Protein AF-A0A0R3SE04-F1 (afdb_monomer_lite)

Radius of gyration: 16.59 Å; chains: 1; bounding box: 45×31×38 Å

Structure (mmCIF, N/CA/C/O backbone):
data_AF-A0A0R3SE04-F1
#
_entry.id   AF-A0A0R3SE04-F1
#
loop_
_atom_site.group_PDB
_atom_site.id
_atom_site.type_symbol
_atom_site.label_atom_id
_atom_site.label_alt_id
_atom_site.label_comp_id
_atom_site.label_asym_id
_atom_site.label_entity_id
_atom_site.label_seq_id
_atom_site.pdbx_PDB_ins_code
_atom_site.Cartn_x
_atom_site.Cartn_y
_atom_site.Cartn_z
_atom_site.occupancy
_atom_site.B_iso_or_equiv
_atom_site.auth_seq_id
_atom_site.auth_comp_id
_atom_site.auth_asym_id
_atom_site.auth_atom_id
_atom_site.pdbx_PDB_model_num
ATOM 1 N N . MET A 1 1 ? 3.838 -15.832 -6.272 1.00 44.25 1 MET A N 1
ATOM 2 C CA . MET A 1 1 ? 2.634 -14.970 -6.265 1.00 44.25 1 MET A CA 1
ATOM 3 C C . MET A 1 1 ? 1.719 -15.330 -5.086 1.00 44.25 1 MET A C 1
ATOM 5 O O . MET A 1 1 ? 0.524 -15.142 -5.176 1.00 44.25 1 MET A O 1
ATOM 9 N N . GLU A 1 2 ? 2.263 -15.839 -3.973 1.00 42.03 2 GLU A N 1
ATOM 10 C CA . GLU A 1 2 ? 1.506 -16.136 -2.738 1.00 42.03 2 GLU A CA 1
ATOM 11 C C . GLU A 1 2 ? 1.601 -14.996 -1.708 1.00 42.03 2 GLU A C 1
ATOM 13 O O . GLU A 1 2 ? 0.908 -15.000 -0.696 1.00 42.03 2 GLU A O 1
ATOM 18 N N . SER A 1 3 ? 2.453 -13.996 -1.962 1.00 56.09 3 SER A N 1
ATOM 19 C CA . SER A 1 3 ? 2.776 -12.943 -0.996 1.00 56.09 3 SER A CA 1
ATOM 20 C C . SER A 1 3 ? 1.635 -11.961 -0.737 1.00 56.09 3 SER A C 1
ATOM 22 O O . SER A 1 3 ? 1.629 -11.317 0.304 1.00 56.09 3 SER A O 1
ATOM 24 N N . LEU A 1 4 ? 0.681 -11.821 -1.665 1.00 63.22 4 LEU A N 1
ATOM 25 C CA . LEU A 1 4 ? -0.431 -10.873 -1.524 1.00 63.22 4 LEU A CA 1
ATOM 26 C C . LEU A 1 4 ? -1.534 -11.407 -0.604 1.00 63.22 4 LEU A C 1
ATOM 28 O O . LEU A 1 4 ? -2.107 -10.645 0.171 1.00 63.22 4 LEU A O 1
ATOM 32 N N . SER A 1 5 ? -1.793 -12.715 -0.637 1.00 63.97 5 SER A N 1
ATOM 33 C CA . SER A 1 5 ? -2.839 -13.371 0.163 1.00 63.97 5 SER A CA 1
ATOM 34 C C . SER A 1 5 ? -2.570 -13.361 1.669 1.00 63.97 5 SER A C 1
ATOM 36 O O . SER A 1 5 ? -3.496 -13.550 2.448 1.00 63.97 5 SER A O 1
ATOM 38 N N . THR A 1 6 ? -1.325 -13.126 2.085 1.00 80.19 6 THR A N 1
ATOM 39 C CA . THR A 1 6 ? -0.910 -13.076 3.496 1.00 80.19 6 THR A CA 1
ATOM 40 C C . THR A 1 6 ? -0.590 -11.654 3.966 1.00 80.19 6 THR A C 1
ATOM 42 O O . THR A 1 6 ? 0.089 -11.476 4.975 1.00 80.19 6 T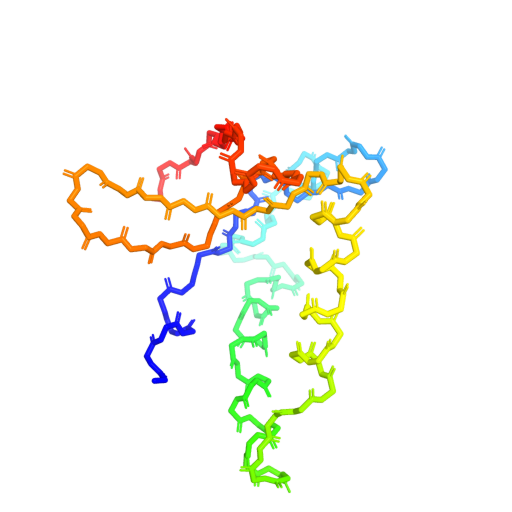HR A O 1
ATOM 45 N N . THR A 1 7 ? -1.017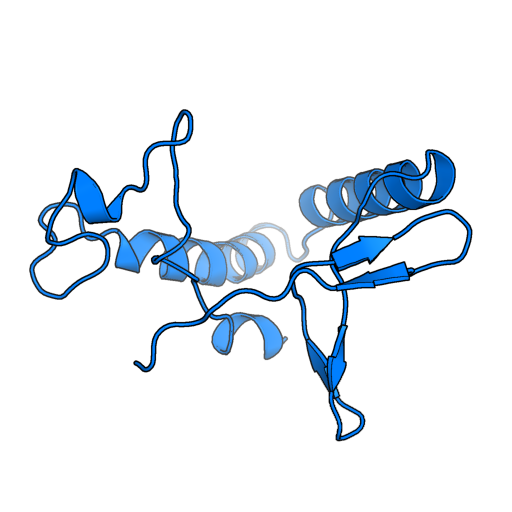 -10.630 3.221 1.00 83.81 7 THR A N 1
ATOM 46 C CA . THR A 1 7 ? -0.813 -9.226 3.609 1.00 83.81 7 THR A CA 1
ATOM 47 C C . THR A 1 7 ? -1.753 -8.822 4.742 1.00 83.81 7 THR A C 1
ATOM 49 O O . THR A 1 7 ? -2.911 -9.238 4.788 1.00 83.81 7 THR A O 1
ATOM 52 N N . VAL A 1 8 ? -1.255 -7.982 5.653 1.00 86.31 8 VAL A N 1
ATOM 53 C CA . VAL A 1 8 ? -1.991 -7.518 6.836 1.00 86.31 8 VAL A CA 1
ATOM 54 C C . VAL A 1 8 ? -2.259 -6.022 6.717 1.00 86.31 8 VAL A C 1
ATOM 56 O O . VAL A 1 8 ? -1.327 -5.229 6.590 1.00 86.31 8 VAL A O 1
ATOM 59 N N . ALA A 1 9 ? -3.531 -5.632 6.787 1.00 88.12 9 ALA A N 1
ATOM 60 C CA . ALA A 1 9 ? -3.923 -4.233 6.896 1.00 88.12 9 ALA A CA 1
ATOM 61 C C . ALA A 1 9 ? -3.841 -3.767 8.359 1.00 88.12 9 ALA A C 1
ATOM 63 O O . ALA A 1 9 ? -4.503 -4.314 9.239 1.00 88.12 9 ALA A O 1
ATOM 64 N N . VAL A 1 10 ? -3.036 -2.735 8.628 1.00 88.62 10 VAL A N 1
ATOM 65 C CA . VAL A 1 10 ? -2.847 -2.177 9.979 1.00 88.62 10 VAL A CA 1
ATOM 66 C C . VAL A 1 10 ? -3.881 -1.073 10.245 1.00 88.62 10 VAL A C 1
ATOM 68 O O . VAL A 1 10 ? -3.561 0.118 10.255 1.00 88.62 10 VAL A O 1
ATOM 71 N N . TRP A 1 11 ? -5.143 -1.463 10.450 1.00 88.88 11 TRP A N 1
ATOM 72 C CA . TRP A 1 11 ? -6.278 -0.535 10.609 1.00 88.88 11 TRP A CA 1
ATOM 73 C C . TRP A 1 11 ? -6.109 0.456 11.767 1.00 88.88 11 TRP A C 1
ATOM 75 O O . TRP A 1 11 ? -6.455 1.628 11.638 1.00 88.88 11 TRP A O 1
ATOM 85 N N . SER A 1 12 ? -5.466 0.025 12.858 1.00 86.56 12 SER A N 1
ATOM 86 C CA . SER A 1 12 ? -5.209 0.842 14.052 1.00 86.56 12 SER A CA 1
ATOM 87 C C . SER A 1 12 ? -4.329 2.073 13.811 1.00 86.56 12 SER A C 1
ATOM 89 O O . SER A 1 12 ? -4.230 2.931 14.690 1.00 86.56 12 SER A O 1
ATOM 91 N N . ARG A 1 13 ? -3.674 2.190 12.648 1.00 87.25 13 ARG A N 1
ATOM 92 C CA . ARG A 1 13 ? -2.796 3.319 12.291 1.00 87.25 13 ARG A CA 1
ATOM 93 C C . ARG A 1 13 ? -3.305 4.156 11.126 1.00 87.25 13 ARG A C 1
ATOM 95 O O . ARG A 1 13 ? -2.641 5.122 10.749 1.00 87.25 13 ARG A O 1
ATOM 102 N N . VAL A 1 14 ? -4.479 3.844 10.584 1.00 90.19 14 VAL A N 1
ATOM 103 C CA . VAL A 1 14 ? -5.058 4.650 9.509 1.00 90.19 14 VAL A CA 1
ATOM 104 C C . VAL A 1 14 ? -5.499 5.999 10.077 1.00 90.19 14 VAL A C 1
ATOM 106 O O . VAL A 1 14 ? -6.240 6.078 11.058 1.00 90.19 14 VAL A O 1
ATOM 109 N N . SER A 1 15 ? -5.010 7.080 9.473 1.00 91.38 15 SER A N 1
ATOM 110 C CA . SER A 1 15 ? -5.295 8.442 9.916 1.00 91.38 15 SER A CA 1
ATOM 111 C C . SER A 1 15 ? -5.464 9.396 8.740 1.00 91.38 15 SER A C 1
ATOM 113 O O . SER A 1 15 ? -4.886 9.201 7.671 1.00 91.38 15 SER A O 1
ATOM 115 N N . VAL A 1 16 ? -6.260 10.442 8.952 1.00 92.38 16 VAL A N 1
ATOM 116 C CA . VAL A 1 16 ? -6.473 11.533 7.994 1.00 92.38 16 VAL A CA 1
ATOM 117 C C . VAL A 1 16 ? -6.296 12.847 8.745 1.00 92.38 16 VAL A C 1
ATOM 119 O O . VAL A 1 16 ? -6.914 13.061 9.785 1.00 92.38 16 VAL A O 1
ATOM 122 N N . GLY A 1 17 ? -5.400 13.714 8.265 1.00 92.19 17 GLY A N 1
ATOM 123 C CA . GLY A 1 17 ? -5.087 14.979 8.947 1.00 92.19 17 GLY A CA 1
ATOM 124 C C . GLY A 1 17 ? -4.529 14.805 10.368 1.00 92.19 17 GLY A C 1
ATOM 125 O O . GLY A 1 17 ? -4.713 15.682 11.204 1.00 92.19 17 GLY A O 1
ATOM 126 N N . GLY A 1 18 ? -3.895 13.664 10.662 1.00 88.94 18 GLY A N 1
ATOM 127 C CA . GLY A 1 18 ? -3.381 13.326 11.996 1.00 88.94 18 GLY A CA 1
ATOM 128 C C . GLY A 1 18 ? -4.425 12.759 12.965 1.00 88.94 18 GLY A C 1
ATOM 129 O O . GLY A 1 18 ? -4.067 12.355 14.068 1.00 88.94 18 GLY A O 1
ATOM 130 N N . VAL A 1 19 ? -5.696 12.676 12.562 1.00 90.88 19 VAL A N 1
ATOM 131 C CA . VAL A 1 19 ? -6.765 12.069 13.362 1.00 90.88 19 VAL A CA 1
ATOM 132 C C . VAL A 1 19 ? -6.913 10.604 12.975 1.00 90.88 19 VAL A C 1
ATOM 134 O O . VAL A 1 19 ? -7.051 10.272 11.798 1.00 90.88 19 VAL A O 1
ATOM 137 N N . ASN A 1 20 ? -6.867 9.717 13.966 1.00 89.75 20 ASN A N 1
ATOM 138 C CA . ASN A 1 20 ? -6.989 8.279 13.754 1.00 89.75 20 ASN A CA 1
ATOM 139 C C . ASN A 1 20 ? -8.441 7.896 13.428 1.00 89.75 20 ASN A C 1
ATOM 141 O O . ASN A 1 20 ? -9.357 8.287 14.155 1.00 89.75 20 ASN A O 1
ATOM 145 N N . LEU A 1 21 ? -8.656 7.114 12.368 1.00 89.44 21 LEU A N 1
ATOM 146 C CA . LEU A 1 21 ? -10.006 6.765 11.920 1.00 89.44 21 LEU A CA 1
ATOM 147 C C . LEU A 1 21 ? -10.784 5.937 12.947 1.00 89.44 21 LEU A C 1
ATOM 149 O O . LEU A 1 21 ? -11.976 6.181 13.109 1.00 89.44 21 LEU A O 1
ATOM 153 N N . ASN A 1 22 ? -10.125 5.073 13.724 1.00 85.19 22 ASN A N 1
ATOM 154 C CA . ASN A 1 22 ? -10.795 4.306 14.781 1.00 85.19 22 ASN A CA 1
ATOM 155 C C . ASN A 1 22 ? -11.405 5.210 15.861 1.00 85.19 22 ASN A C 1
ATOM 157 O O . ASN A 1 22 ? -12.376 4.832 16.507 1.00 85.19 22 ASN A O 1
ATOM 161 N N . THR A 1 23 ? -10.855 6.414 16.065 1.00 87.06 23 THR A N 1
ATOM 162 C CA . THR A 1 23 ? -11.375 7.350 17.080 1.00 87.06 23 THR A CA 1
ATOM 163 C C . THR A 1 23 ? -12.635 8.079 16.624 1.00 87.06 23 THR A C 1
ATOM 165 O O . THR A 1 23 ? -13.475 8.423 17.451 1.00 87.06 23 THR A O 1
ATOM 168 N N . VAL A 1 24 ? -12.779 8.311 15.317 1.00 89.06 24 VAL A N 1
ATOM 169 C CA . VAL A 1 24 ? -13.915 9.043 14.733 1.00 89.06 24 VAL A CA 1
ATOM 170 C C . VAL A 1 24 ? -14.981 8.115 14.155 1.00 89.06 24 VAL A C 1
ATOM 172 O O . VAL A 1 24 ? -16.129 8.525 13.995 1.00 89.06 24 VAL A O 1
ATOM 175 N N . TYR A 1 25 ? -14.619 6.869 13.856 1.00 89.00 25 TYR A N 1
ATOM 176 C CA . TYR A 1 25 ? -15.488 5.865 13.263 1.00 89.00 25 TYR A CA 1
ATOM 177 C C . TYR A 1 25 ? -15.405 4.562 14.083 1.00 89.00 25 TYR A C 1
ATOM 179 O O . TYR A 1 25 ? -14.562 3.710 13.807 1.00 89.00 25 TYR A O 1
ATOM 187 N N . PRO A 1 26 ? -16.274 4.391 15.103 1.00 81.12 26 PRO A N 1
ATOM 188 C CA . PRO A 1 26 ? -16.150 3.345 16.131 1.00 81.12 26 PRO A CA 1
ATOM 189 C C . PRO A 1 26 ? -16.301 1.890 15.665 1.00 81.12 26 PRO A C 1
ATOM 191 O O . PRO A 1 26 ? -16.262 1.000 16.500 1.00 81.12 26 PRO A O 1
ATOM 194 N N . LYS A 1 27 ? -16.533 1.650 14.369 1.00 86.81 27 LYS A N 1
ATOM 195 C CA . LYS A 1 27 ? -16.628 0.313 13.756 1.00 86.81 27 LYS A CA 1
ATOM 196 C C . LYS A 1 27 ? -15.703 0.169 12.547 1.00 86.81 27 LYS A C 1
ATOM 198 O O . LYS A 1 27 ? -16.012 -0.556 11.607 1.00 86.81 27 LYS A O 1
ATOM 203 N N . PHE A 1 28 ? -14.626 0.949 12.495 1.00 88.12 28 PHE A N 1
ATOM 204 C CA . PHE A 1 28 ? -13.756 1.001 11.323 1.00 88.12 28 PHE A CA 1
ATOM 205 C C . PHE A 1 28 ? -13.087 -0.344 11.088 1.00 88.12 28 PHE A C 1
ATOM 207 O O . PHE A 1 28 ? -12.322 -0.799 11.933 1.00 88.12 28 PHE A O 1
ATOM 214 N N . ALA A 1 29 ? -13.360 -0.949 9.930 1.00 84.12 29 ALA A N 1
ATOM 215 C CA . ALA A 1 29 ? -12.827 -2.256 9.568 1.00 84.12 29 ALA A CA 1
ATOM 216 C C . ALA A 1 29 ? -13.156 -3.377 10.584 1.00 84.12 29 ALA A C 1
ATOM 218 O O . ALA A 1 29 ? -12.433 -4.369 10.671 1.00 84.12 29 ALA A O 1
ATOM 219 N N . GLU A 1 30 ? -14.262 -3.230 11.321 1.00 87.25 30 GLU A N 1
ATOM 220 C CA . GLU A 1 30 ? -14.808 -4.235 12.239 1.00 87.25 30 GLU A CA 1
ATOM 221 C C . GLU A 1 30 ? -16.083 -4.885 11.674 1.00 87.25 30 GLU A C 1
ATOM 223 O O . GLU A 1 30 ? -16.663 -4.444 10.676 1.00 87.25 30 GLU A O 1
ATOM 228 N N . GLU A 1 31 ? -16.557 -5.950 12.323 1.00 83.19 31 GLU A N 1
ATOM 229 C CA . GLU A 1 31 ? -17.816 -6.590 11.946 1.00 83.19 31 GLU A CA 1
ATOM 230 C C . GLU A 1 31 ? -19.003 -5.628 12.145 1.00 83.19 31 GLU A C 1
ATOM 232 O O . GLU A 1 31 ? -19.215 -5.038 13.208 1.00 83.19 31 GLU A O 1
ATOM 237 N N . GLY A 1 32 ? -19.804 -5.450 11.093 1.00 83.62 32 GLY A N 1
ATOM 238 C CA . GLY A 1 32 ? -20.909 -4.491 11.098 1.00 83.62 32 GLY A CA 1
ATOM 239 C C . GLY A 1 32 ? -20.489 -3.039 10.844 1.00 83.62 32 GLY A C 1
ATOM 240 O O . GLY A 1 32 ? -21.266 -2.134 11.166 1.00 83.62 32 GLY A O 1
ATOM 241 N N . ASP A 1 33 ? -19.299 -2.821 10.275 1.00 87.94 33 ASP A N 1
ATOM 242 C CA . ASP A 1 33 ? -18.903 -1.585 9.596 1.00 87.94 33 ASP A CA 1
ATOM 243 C C . ASP A 1 33 ? -19.910 -1.249 8.470 1.00 87.94 33 ASP A C 1
ATOM 245 O O . ASP A 1 33 ? -19.995 -1.995 7.489 1.00 87.94 33 ASP A O 1
ATOM 249 N N . PRO A 1 34 ? -20.676 -0.141 8.560 1.00 87.12 34 PRO A N 1
ATOM 250 C CA . PRO A 1 34 ? -21.659 0.197 7.533 1.00 87.12 34 PRO A CA 1
ATOM 251 C C . PRO A 1 34 ? -21.048 0.528 6.164 1.00 87.12 34 PRO A C 1
ATOM 253 O O . PRO A 1 34 ? -21.758 0.449 5.163 1.00 87.12 34 PRO A O 1
ATOM 256 N N . ASN A 1 35 ? -19.760 0.877 6.100 1.00 88.12 35 ASN A N 1
ATOM 257 C CA . ASN A 1 35 ? -19.042 1.143 4.852 1.00 88.12 35 ASN A CA 1
ATOM 258 C C . ASN A 1 35 ? -18.151 -0.027 4.407 1.00 88.12 35 ASN A C 1
ATOM 260 O O . ASN A 1 35 ? -17.568 0.039 3.327 1.00 88.12 35 ASN A O 1
ATOM 264 N N . ASN A 1 36 ? -18.065 -1.095 5.208 1.00 89.81 36 ASN A N 1
ATOM 265 C CA . ASN A 1 36 ? -17.314 -2.313 4.915 1.00 89.81 36 ASN A CA 1
ATOM 266 C C . ASN A 1 36 ? -15.859 -2.046 4.474 1.00 89.81 36 ASN A C 1
ATOM 268 O O . ASN A 1 36 ? -15.410 -2.546 3.440 1.00 89.81 36 ASN A O 1
ATOM 272 N N . PHE A 1 37 ? -15.093 -1.273 5.254 1.00 90.44 37 PHE A N 1
ATOM 273 C CA . PHE A 1 37 ? -13.711 -0.924 4.898 1.00 90.44 37 PHE A CA 1
ATOM 274 C C . PHE A 1 37 ? -12.781 -2.139 4.783 1.00 90.44 37 PHE A C 1
ATOM 276 O O . PHE A 1 37 ? -11.784 -2.073 4.066 1.00 90.44 37 PHE A O 1
ATOM 283 N N . VAL A 1 38 ? -13.135 -3.276 5.392 1.00 89.75 38 VAL A N 1
ATOM 284 C CA . VAL A 1 38 ? -12.426 -4.553 5.202 1.00 89.75 38 VAL A CA 1
ATOM 285 C C . VAL A 1 38 ? -12.369 -4.955 3.721 1.00 89.75 38 VAL A C 1
ATOM 287 O O . VAL A 1 38 ? -11.360 -5.508 3.275 1.00 89.75 38 VAL A O 1
ATOM 290 N N . ALA A 1 39 ? -13.400 -4.627 2.931 1.00 91.31 39 ALA A N 1
ATOM 291 C CA . ALA A 1 39 ? -13.412 -4.892 1.493 1.00 91.31 39 ALA A CA 1
ATOM 292 C C . ALA A 1 39 ? -12.300 -4.150 0.743 1.00 91.31 39 ALA A C 1
ATOM 294 O O . ALA A 1 39 ? -11.772 -4.690 -0.218 1.00 91.31 39 ALA A O 1
ATOM 295 N N . VAL A 1 40 ? -11.856 -2.982 1.221 1.00 92.50 40 VAL A N 1
ATOM 296 C CA . VAL A 1 40 ? -10.768 -2.227 0.579 1.00 92.50 40 VAL A CA 1
ATOM 297 C C . VAL A 1 40 ? -9.466 -3.031 0.575 1.00 92.50 40 VAL A C 1
ATOM 299 O O . VAL A 1 40 ? -8.765 -3.060 -0.433 1.00 92.50 40 VAL A O 1
ATOM 302 N N . HIS A 1 41 ? -9.141 -3.729 1.670 1.00 90.88 41 HIS A N 1
ATOM 303 C CA . HIS A 1 41 ? -7.951 -4.593 1.713 1.00 90.88 41 HIS A CA 1
ATOM 304 C C . HIS A 1 41 ? -8.070 -5.764 0.734 1.00 90.88 41 HIS A C 1
ATOM 306 O O . HIS A 1 41 ? -7.120 -6.098 0.026 1.00 90.88 41 HIS A O 1
ATOM 312 N N . LYS A 1 42 ? -9.267 -6.352 0.645 1.00 90.75 42 LYS A N 1
ATOM 313 C CA . LYS A 1 42 ? -9.562 -7.408 -0.326 1.00 90.75 42 LYS A CA 1
ATOM 314 C C . LYS A 1 42 ? -9.409 -6.905 -1.764 1.00 90.75 42 LYS A C 1
ATOM 316 O O . LYS A 1 42 ? -8.746 -7.567 -2.558 1.00 90.75 42 LYS A O 1
ATOM 321 N N . ASP A 1 43 ? -9.931 -5.724 -2.070 1.00 92.50 43 ASP A N 1
ATOM 322 C CA . ASP A 1 43 ? -9.827 -5.107 -3.391 1.00 92.50 43 ASP A CA 1
ATOM 323 C C . ASP A 1 43 ? -8.368 -4.812 -3.765 1.00 92.50 43 ASP A C 1
ATOM 325 O O . ASP A 1 43 ? -7.989 -4.993 -4.921 1.00 92.50 43 ASP A O 1
ATOM 329 N N . VAL A 1 44 ? -7.512 -4.424 -2.811 1.00 90.06 44 VAL A N 1
ATOM 330 C CA . VAL A 1 44 ? -6.066 -4.243 -3.049 1.00 90.06 44 VAL A CA 1
ATOM 331 C C . VAL A 1 44 ? -5.402 -5.555 -3.480 1.00 90.06 44 VAL A C 1
ATOM 333 O O . VAL A 1 44 ? -4.616 -5.560 -4.433 1.00 90.06 44 VAL A O 1
ATOM 336 N N . ILE A 1 45 ? -5.730 -6.669 -2.820 1.00 88.88 45 ILE A N 1
ATOM 337 C CA . ILE A 1 45 ? -5.221 -8.001 -3.181 1.00 88.88 45 ILE A CA 1
ATOM 338 C C . ILE A 1 45 ? -5.754 -8.414 -4.558 1.00 88.88 45 ILE A C 1
ATOM 340 O O . ILE A 1 45 ? -4.980 -8.803 -5.439 1.00 88.88 45 ILE A O 1
ATOM 344 N N . ASP A 1 46 ? -7.066 -8.295 -4.757 1.00 91.31 46 ASP A N 1
ATOM 345 C CA . ASP A 1 46 ? -7.761 -8.750 -5.962 1.00 91.31 46 ASP A CA 1
ATOM 346 C C . ASP A 1 46 ? -7.375 -7.908 -7.196 1.00 91.31 46 ASP A C 1
ATOM 348 O O . ASP A 1 46 ? -7.248 -8.449 -8.298 1.00 91.31 46 ASP A O 1
ATOM 352 N N . SER A 1 47 ? -7.058 -6.620 -7.018 1.00 89.88 47 SER A N 1
ATOM 353 C CA . SER A 1 47 ? -6.625 -5.713 -8.095 1.00 89.88 47 SER A CA 1
ATOM 354 C C . SER A 1 47 ? -5.371 -6.203 -8.816 1.00 89.88 47 SER A C 1
ATOM 356 O O . SER A 1 47 ? -5.267 -6.093 -10.039 1.00 89.88 47 SER A O 1
ATOM 358 N N . ALA A 1 48 ? -4.401 -6.766 -8.089 1.00 86.62 48 ALA A N 1
ATOM 359 C CA . ALA A 1 48 ? -3.190 -7.295 -8.713 1.00 86.62 48 ALA A CA 1
ATOM 360 C C . ALA A 1 48 ? -3.518 -8.466 -9.654 1.00 86.62 48 ALA A C 1
ATOM 362 O O . ALA A 1 48 ? -3.021 -8.514 -10.783 1.00 86.62 48 ALA A O 1
ATOM 363 N N . TYR A 1 49 ? -4.397 -9.373 -9.218 1.00 87.94 49 TYR A N 1
ATOM 364 C CA . TYR A 1 49 ? -4.861 -10.495 -10.034 1.00 87.94 49 TYR A CA 1
ATOM 365 C C 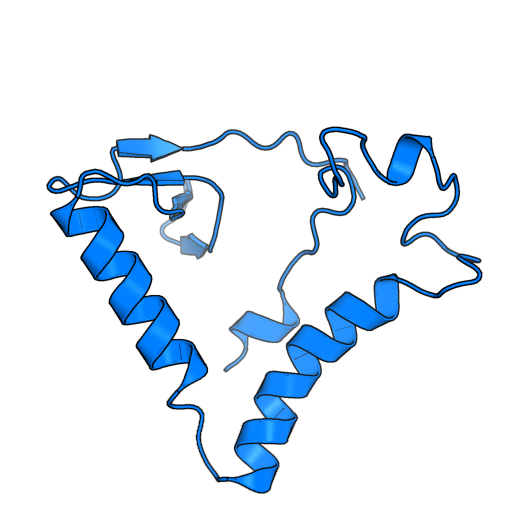. TYR A 1 49 ? -5.700 -10.027 -11.222 1.00 87.94 49 TYR A C 1
ATOM 367 O O . TYR A 1 49 ? -5.541 -10.545 -12.328 1.00 87.94 49 TYR A O 1
ATOM 375 N N . GLU A 1 50 ? -6.550 -9.020 -11.031 1.00 91.19 50 GLU A N 1
ATOM 376 C CA . GLU A 1 50 ? -7.358 -8.454 -12.104 1.00 91.19 50 GLU A CA 1
ATOM 377 C C . GLU A 1 50 ? -6.502 -7.800 -13.196 1.00 91.19 50 GLU A C 1
ATOM 379 O O . GLU A 1 50 ? -6.727 -8.047 -14.383 1.00 91.19 50 GLU A O 1
ATOM 384 N N . ILE A 1 51 ? -5.479 -7.023 -12.829 1.00 89.94 51 ILE A N 1
ATOM 385 C CA . ILE A 1 51 ? -4.579 -6.394 -13.806 1.00 89.94 51 ILE A CA 1
ATOM 386 C C . ILE A 1 51 ? -3.839 -7.461 -14.619 1.00 89.94 51 ILE A C 1
ATOM 388 O O . ILE A 1 51 ? -3.748 -7.346 -15.845 1.00 89.94 51 ILE A O 1
ATOM 392 N N . ILE A 1 52 ? -3.351 -8.515 -13.959 1.00 89.06 52 ILE A N 1
ATOM 393 C CA . ILE A 1 52 ? -2.703 -9.644 -14.638 1.00 89.06 52 ILE A CA 1
ATOM 394 C C . ILE A 1 52 ? -3.697 -10.342 -15.568 1.00 89.06 52 ILE A C 1
ATOM 396 O O . ILE A 1 52 ? -3.354 -10.626 -16.710 1.00 89.06 52 ILE A O 1
ATOM 400 N N . ARG A 1 53 ? -4.942 -10.561 -15.136 1.00 91.62 53 ARG A N 1
ATOM 401 C CA . ARG A 1 53 ? -5.987 -11.159 -15.979 1.00 91.62 53 ARG A CA 1
ATOM 402 C C . ARG A 1 53 ? -6.273 -10.322 -17.228 1.00 91.62 53 ARG A C 1
ATOM 404 O O . ARG A 1 53 ? -6.471 -10.885 -18.298 1.00 91.62 53 ARG A O 1
ATOM 411 N N . LEU A 1 54 ? -6.321 -8.996 -17.097 1.00 91.94 54 LEU A N 1
ATOM 412 C CA . LEU A 1 54 ? -6.700 -8.096 -18.191 1.00 91.94 54 LEU A CA 1
ATOM 413 C C . LEU A 1 54 ? -5.554 -7.804 -19.168 1.00 91.94 54 LEU A C 1
ATOM 415 O O . LEU A 1 54 ? -5.789 -7.733 -20.371 1.00 91.94 54 LEU A O 1
ATOM 419 N N . LYS A 1 55 ? -4.330 -7.590 -18.669 1.00 89.94 55 LYS A N 1
ATOM 420 C CA . LYS A 1 55 ? -3.174 -7.166 -19.488 1.00 89.94 55 LYS A CA 1
ATOM 421 C C . LYS A 1 55 ? -2.070 -8.216 -19.604 1.00 89.94 55 LYS A C 1
ATOM 423 O O . LYS A 1 55 ? -1.163 -8.045 -20.410 1.00 89.94 55 LYS A O 1
ATOM 428 N N . GLY A 1 56 ? -2.121 -9.281 -18.808 1.00 87.88 56 GLY A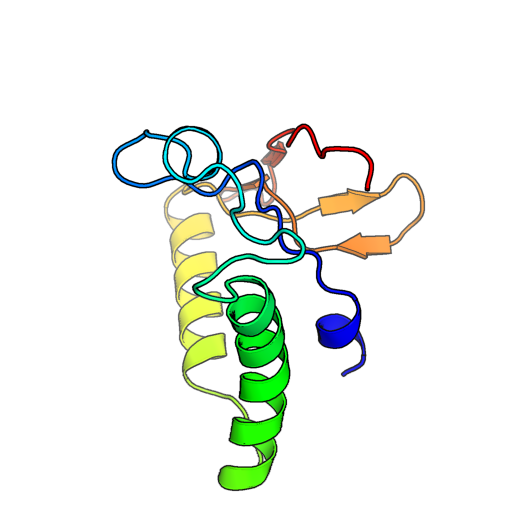 N 1
ATOM 429 C CA . GLY A 1 56 ? -1.099 -10.329 -18.743 1.00 87.88 56 GLY A CA 1
ATOM 430 C C . GLY A 1 56 ? 0.086 -10.011 -17.824 1.00 87.88 56 GLY A C 1
ATOM 431 O O . GLY A 1 56 ? 0.893 -10.898 -17.564 1.00 87.88 56 GLY A O 1
ATOM 432 N N . TYR A 1 57 ? 0.218 -8.775 -17.327 1.00 83.06 57 TYR A N 1
ATOM 433 C CA . TYR A 1 57 ? 1.339 -8.339 -16.484 1.00 83.06 57 TYR A CA 1
ATOM 434 C C . TYR A 1 57 ? 1.039 -7.033 -15.725 1.00 83.06 57 TYR A C 1
ATOM 436 O O . TYR A 1 57 ? 0.147 -6.268 -16.095 1.00 83.06 57 TYR A O 1
ATOM 444 N N . THR A 1 58 ? 1.837 -6.743 -14.690 1.00 85.75 58 THR A N 1
ATOM 445 C CA . THR A 1 58 ? 1.864 -5.464 -13.960 1.00 85.75 58 THR A CA 1
ATOM 446 C C . THR A 1 58 ? 3.186 -4.740 -14.246 1.00 85.75 58 THR A C 1
ATOM 448 O O . THR A 1 58 ? 4.256 -5.323 -14.117 1.00 85.75 58 THR A O 1
ATOM 451 N N . SER A 1 59 ? 3.147 -3.473 -14.678 1.00 85.88 59 SER A N 1
ATOM 452 C CA . SER A 1 59 ? 4.370 -2.733 -15.059 1.00 85.88 59 SER A CA 1
ATOM 453 C C . SER A 1 59 ? 4.444 -1.326 -14.471 1.00 85.88 59 SER A C 1
ATOM 455 O O . SER A 1 59 ? 5.421 -0.978 -13.819 1.00 85.88 59 SER A O 1
ATOM 457 N N . TRP A 1 60 ? 3.404 -0.514 -14.659 1.00 90.19 60 TRP A N 1
ATOM 458 C CA . TRP A 1 60 ? 3.437 0.900 -14.277 1.00 90.19 60 TRP A CA 1
ATOM 459 C C . TRP A 1 60 ? 3.505 1.119 -12.766 1.00 90.19 60 TRP A C 1
ATOM 461 O O . TRP A 1 60 ? 4.355 1.871 -12.300 1.00 90.19 60 TRP A O 1
ATOM 471 N N . ALA A 1 61 ? 2.649 0.434 -12.000 1.00 88.25 61 ALA A N 1
ATOM 472 C CA . ALA A 1 61 ? 2.614 0.570 -10.544 1.00 88.25 61 ALA A CA 1
ATOM 473 C C . ALA A 1 61 ? 3.949 0.150 -9.909 1.00 88.25 61 ALA A C 1
ATOM 475 O O . ALA A 1 61 ? 4.528 0.911 -9.140 1.00 88.25 61 ALA A O 1
ATOM 476 N N . ILE A 1 62 ? 4.488 -1.010 -10.305 1.00 87.31 62 ILE A N 1
ATOM 477 C CA . ILE A 1 62 ? 5.777 -1.492 -9.796 1.00 87.31 62 ILE A CA 1
ATOM 478 C C . ILE A 1 62 ? 6.944 -0.606 -10.253 1.00 87.31 62 ILE A C 1
ATOM 480 O O . ILE A 1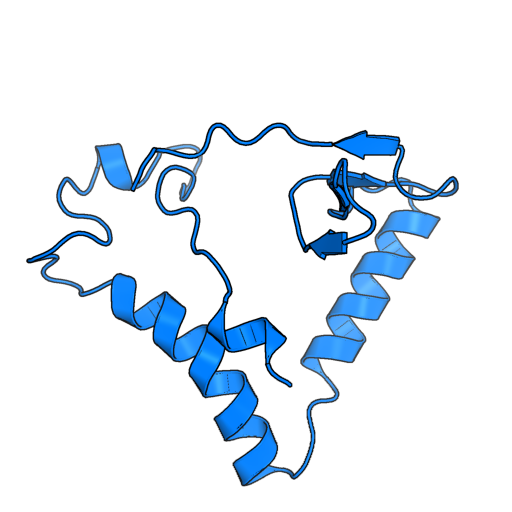 62 ? 7.831 -0.316 -9.458 1.00 87.31 62 ILE A O 1
ATOM 484 N N . GLY A 1 63 ? 6.915 -0.099 -11.490 1.00 90.88 63 GLY A N 1
ATOM 485 C CA . GLY A 1 63 ? 7.918 0.842 -11.989 1.00 90.88 63 GLY A CA 1
ATOM 486 C C . GLY A 1 63 ? 7.954 2.139 -11.178 1.00 90.88 63 GLY A C 1
ATOM 487 O O . GLY A 1 63 ? 9.033 2.613 -10.826 1.00 90.88 63 GLY A O 1
ATOM 488 N N . LEU A 1 64 ? 6.785 2.674 -10.809 1.00 90.50 64 LEU A N 1
ATOM 489 C CA . LEU A 1 64 ? 6.691 3.849 -9.943 1.00 90.50 64 LEU A CA 1
ATOM 490 C C . LEU A 1 64 ? 7.166 3.546 -8.514 1.00 90.50 64 LEU A C 1
ATOM 492 O O . LEU A 1 64 ? 7.873 4.363 -7.928 1.00 90.50 64 LEU A O 1
ATOM 496 N N . CYS A 1 65 ? 6.851 2.366 -7.969 1.00 87.06 65 CYS A N 1
ATOM 497 C CA . CYS A 1 65 ? 7.389 1.922 -6.679 1.00 87.06 65 CYS A CA 1
ATOM 498 C C . CYS A 1 65 ? 8.924 1.862 -6.693 1.00 87.06 65 CYS A C 1
ATOM 500 O O . CYS A 1 65 ? 9.559 2.407 -5.792 1.00 87.06 65 CYS A O 1
ATOM 502 N N . CYS A 1 66 ? 9.527 1.266 -7.727 1.00 88.81 66 CYS A N 1
ATOM 503 C CA . CYS A 1 66 ? 10.982 1.224 -7.884 1.00 88.81 66 CYS A CA 1
ATOM 504 C C . CYS A 1 66 ? 11.580 2.629 -8.026 1.00 88.81 66 CYS A C 1
ATOM 506 O O . CYS A 1 66 ? 12.578 2.930 -7.378 1.00 88.81 66 CYS A O 1
ATOM 508 N N . ALA A 1 67 ? 10.958 3.509 -8.815 1.00 89.31 67 ALA A N 1
ATOM 509 C CA . ALA A 1 67 ? 11.409 4.890 -8.965 1.00 89.31 67 ALA A CA 1
ATOM 510 C C . ALA A 1 67 ? 11.362 5.661 -7.635 1.00 89.31 67 ALA A C 1
ATOM 512 O O . ALA A 1 67 ? 12.310 6.376 -7.309 1.00 89.31 67 ALA A O 1
ATOM 513 N N . ASN A 1 68 ? 10.305 5.476 -6.841 1.00 85.12 68 ASN A N 1
ATOM 514 C CA . ASN A 1 68 ? 10.191 6.068 -5.510 1.00 85.12 68 ASN A CA 1
ATOM 515 C C . ASN A 1 68 ? 11.261 5.527 -4.558 1.00 85.12 68 ASN A C 1
ATOM 517 O O . ASN A 1 68 ? 11.886 6.320 -3.860 1.00 85.12 68 ASN A O 1
ATOM 521 N N . LEU A 1 69 ? 11.515 4.213 -4.573 1.00 82.06 69 LEU A N 1
ATOM 522 C CA . LEU A 1 69 ? 12.556 3.582 -3.760 1.00 82.06 69 LEU A CA 1
ATOM 523 C C . LEU A 1 69 ? 13.948 4.111 -4.126 1.00 82.06 69 LEU A C 1
ATOM 525 O O . LEU A 1 69 ? 14.693 4.552 -3.256 1.00 82.06 69 LEU A O 1
ATOM 529 N N . CYS A 1 70 ? 14.287 4.148 -5.416 1.00 86.06 70 CYS A N 1
ATOM 530 C CA . CYS A 1 70 ? 15.540 4.737 -5.886 1.00 86.06 70 CYS A CA 1
ATOM 531 C C . CYS A 1 70 ? 15.629 6.221 -5.515 1.00 86.06 70 CYS A C 1
ATOM 533 O O . CYS A 1 70 ? 16.655 6.677 -5.020 1.00 86.06 70 CYS A O 1
ATOM 535 N N . GLY A 1 71 ? 14.543 6.973 -5.694 1.00 83.06 71 GLY A N 1
ATOM 536 C CA . GLY A 1 71 ? 14.453 8.377 -5.304 1.00 83.06 71 GLY A CA 1
ATOM 537 C C . GLY A 1 71 ? 14.506 8.606 -3.793 1.00 83.06 71 GLY A C 1
ATOM 538 O O . GLY A 1 71 ? 14.674 9.749 -3.371 1.00 83.06 71 GLY A O 1
ATOM 539 N N . ALA A 1 72 ? 14.350 7.565 -2.988 1.00 77.25 72 ALA A N 1
ATOM 540 C CA . ALA A 1 72 ? 14.524 7.596 -1.551 1.00 77.25 72 ALA A CA 1
ATOM 541 C C . ALA A 1 72 ? 15.960 7.271 -1.148 1.00 77.25 72 ALA A C 1
ATOM 543 O O . ALA A 1 72 ? 16.584 8.069 -0.458 1.00 77.25 72 ALA A O 1
ATOM 544 N N . LEU A 1 73 ? 16.532 6.199 -1.697 1.00 76.75 73 LEU A N 1
ATOM 545 C CA . LEU A 1 73 ? 17.943 5.853 -1.506 1.00 76.75 73 LEU A CA 1
ATOM 546 C C . LEU A 1 73 ? 18.877 6.994 -1.942 1.00 76.75 73 LEU A C 1
ATOM 548 O O . LEU A 1 73 ? 19.823 7.329 -1.236 1.00 76.75 73 LEU A O 1
ATOM 552 N N . LEU A 1 74 ? 18.588 7.625 -3.085 1.00 78.12 74 LEU A N 1
ATOM 553 C CA . LEU A 1 74 ? 19.406 8.709 -3.640 1.00 78.12 74 LEU A CA 1
ATOM 554 C C . LEU A 1 74 ? 19.252 10.042 -2.898 1.00 78.12 74 LEU A C 1
ATOM 556 O O . LEU A 1 74 ? 20.158 10.865 -2.963 1.00 78.12 74 LEU A O 1
ATOM 560 N N . ASN A 1 75 ? 18.120 10.272 -2.225 1.00 68.94 75 ASN A N 1
ATOM 561 C CA . ASN A 1 75 ? 17.828 11.542 -1.548 1.00 68.94 75 ASN A CA 1
ATOM 562 C C . ASN A 1 75 ? 17.708 11.396 -0.024 1.00 68.94 75 ASN A C 1
ATOM 564 O O . ASN A 1 75 ? 17.115 12.269 0.604 1.00 68.94 75 ASN A O 1
ATOM 568 N N . ASP A 1 76 ? 18.219 10.303 0.557 1.00 60.00 76 ASP A N 1
ATOM 569 C CA . ASP A 1 76 ? 18.159 10.051 2.007 1.00 60.00 76 ASP A CA 1
ATOM 570 C C . ASP A 1 76 ? 16.708 10.117 2.546 1.00 60.00 76 ASP A C 1
ATOM 572 O O . ASP A 1 76 ? 16.434 10.646 3.621 1.00 60.00 76 ASP A O 1
ATOM 576 N N . ARG A 1 77 ? 15.732 9.650 1.745 1.00 53.41 77 ARG A N 1
ATOM 577 C CA . ARG A 1 77 ? 14.329 9.577 2.169 1.00 53.41 77 ARG A CA 1
ATOM 578 C C . ARG A 1 77 ? 14.016 8.190 2.690 1.00 53.41 77 ARG A C 1
ATOM 580 O O . ARG A 1 77 ? 14.152 7.199 1.989 1.00 53.41 77 ARG A O 1
ATOM 587 N N . ASN A 1 78 ? 13.499 8.182 3.901 1.00 53.59 78 ASN A N 1
ATOM 588 C CA . ASN A 1 78 ? 13.046 7.023 4.642 1.00 53.59 78 ASN A CA 1
ATOM 589 C C . ASN A 1 78 ? 12.114 6.114 3.805 1.00 53.59 78 ASN A C 1
ATOM 591 O O . ASN A 1 78 ? 11.039 6.554 3.401 1.00 53.59 78 ASN A O 1
ATOM 595 N N . VAL A 1 79 ? 12.524 4.867 3.544 1.00 48.66 79 VAL A N 1
ATOM 596 C CA . VAL A 1 79 ? 11.749 3.830 2.839 1.00 48.66 79 VAL A CA 1
ATOM 597 C C . VAL A 1 79 ? 11.766 2.527 3.605 1.00 48.66 79 VAL A C 1
ATOM 599 O O . VAL A 1 79 ? 12.814 2.165 4.115 1.00 48.66 79 VAL A O 1
ATOM 602 N N . ASP A 1 80 ? 10.625 1.836 3.602 1.00 50.41 80 ASP A N 1
ATOM 603 C CA . ASP A 1 80 ? 10.184 0.782 4.522 1.00 50.41 80 ASP A CA 1
ATOM 604 C C . ASP A 1 80 ? 10.538 -0.679 4.097 1.00 50.41 80 ASP A C 1
ATOM 606 O O . ASP A 1 80 ? 10.013 -1.142 3.088 1.00 50.41 80 ASP A O 1
ATOM 610 N N . LEU A 1 81 ? 11.373 -1.433 4.848 1.00 48.59 81 LEU A N 1
ATOM 611 C CA . LEU A 1 81 ? 11.831 -2.834 4.647 1.00 48.59 81 LEU A CA 1
ATOM 612 C C . LEU A 1 81 ? 12.309 -3.520 5.971 1.00 48.59 81 LEU A C 1
ATOM 614 O O . LEU A 1 81 ? 12.823 -2.836 6.856 1.00 48.59 81 LEU A O 1
ATOM 618 N N . TYR A 1 82 ? 12.216 -4.863 6.108 1.00 59.09 82 TYR A N 1
ATOM 619 C CA . TYR A 1 82 ? 12.701 -5.605 7.305 1.00 59.09 82 TYR A CA 1
ATOM 620 C C . TYR A 1 82 ? 13.186 -7.064 7.086 1.00 59.09 82 TYR A C 1
ATOM 622 O O . TYR A 1 82 ? 12.715 -7.768 6.190 1.00 59.09 82 TYR A O 1
ATOM 630 N N . ASP A 1 83 ? 14.057 -7.488 8.017 1.00 40.69 83 ASP A N 1
ATOM 631 C CA . ASP A 1 83 ? 14.596 -8.815 8.387 1.00 40.69 83 ASP A CA 1
ATOM 632 C C . ASP A 1 83 ? 14.074 -9.336 9.763 1.00 40.69 83 ASP A C 1
ATOM 634 O O . ASP A 1 83 ? 14.045 -8.612 10.763 1.00 40.69 83 ASP A O 1
ATOM 638 N N . ILE A 1 84 ? 13.652 -10.600 9.843 1.00 48.53 84 ILE A N 1
ATOM 639 C CA . ILE A 1 84 ? 13.115 -11.244 11.061 1.00 48.53 84 ILE A CA 1
ATOM 640 C C . ILE A 1 84 ? 14.222 -12.053 11.768 1.00 48.53 84 ILE A C 1
ATOM 642 O O . ILE A 1 84 ? 15.185 -12.488 11.162 1.00 48.53 84 ILE A O 1
ATOM 646 N N . LYS A 1 85 ? 14.077 -12.349 13.074 1.00 46.50 85 LYS A N 1
ATOM 647 C CA . LYS A 1 85 ? 14.999 -13.233 13.844 1.00 46.50 85 LYS A CA 1
ATOM 648 C C . LYS A 1 85 ? 15.161 -14.667 13.285 1.00 46.50 85 LYS A C 1
ATOM 650 O O . LYS A 1 85 ? 15.928 -15.461 13.823 1.00 46.50 85 LYS A O 1
ATOM 655 N N . LYS A 1 86 ? 14.387 -15.011 12.260 1.00 52.00 86 LYS A N 1
ATOM 656 C CA . LYS A 1 86 ? 14.555 -16.134 11.336 1.00 52.00 86 LYS A CA 1
ATOM 657 C C . LYS A 1 86 ? 14.724 -15.495 9.962 1.00 52.00 86 LYS A C 1
ATOM 659 O O . LYS A 1 86 ? 13.973 -14.562 9.710 1.00 52.00 86 LYS A O 1
ATOM 664 N N . ASP A 1 87 ? 15.588 -16.034 9.103 1.00 63.97 87 ASP A N 1
ATOM 665 C CA . ASP A 1 87 ? 15.838 -15.544 7.734 1.00 63.97 87 ASP A CA 1
ATOM 666 C C . ASP A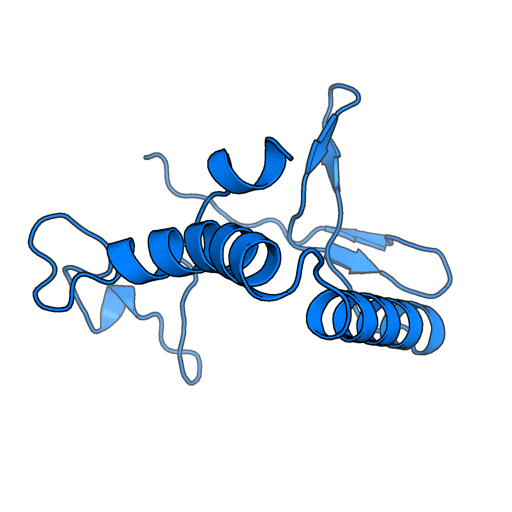 1 87 ? 14.558 -15.532 6.869 1.00 63.97 87 ASP A C 1
ATOM 668 O O . ASP A 1 87 ? 14.316 -16.415 6.043 1.00 63.97 87 ASP A O 1
ATOM 672 N N . VAL A 1 88 ? 13.691 -14.547 7.091 1.00 64.69 88 VAL A N 1
ATOM 673 C CA . VAL A 1 88 ? 12.463 -14.287 6.346 1.00 64.69 88 VAL A CA 1
ATOM 674 C C . VAL A 1 88 ? 12.295 -12.776 6.204 1.00 64.69 88 VAL A C 1
ATOM 676 O O . VAL A 1 88 ? 12.516 -12.011 7.142 1.00 64.69 88 VAL A O 1
ATOM 679 N N . PHE A 1 89 ? 11.880 -12.354 5.013 1.00 68.06 89 PHE A N 1
ATOM 680 C CA . PHE A 1 89 ? 11.736 -10.949 4.644 1.00 68.06 89 PHE A CA 1
ATOM 681 C C . PHE A 1 89 ? 10.253 -10.604 4.487 1.00 68.06 89 PHE A C 1
ATOM 683 O O . PHE A 1 89 ? 9.520 -11.321 3.802 1.00 68.06 89 PHE A O 1
ATOM 690 N N . LEU A 1 90 ? 9.813 -9.503 5.100 1.00 71.88 90 LEU A N 1
ATOM 691 C CA . LEU A 1 90 ? 8.444 -8.978 5.008 1.00 71.88 90 LEU A CA 1
ATOM 692 C C . LEU A 1 90 ? 8.470 -7.462 4.760 1.00 71.88 90 LEU A C 1
ATOM 694 O O . LEU A 1 90 ? 9.427 -6.775 5.118 1.00 71.88 90 LEU A O 1
ATOM 698 N N . GLY A 1 91 ? 7.406 -6.926 4.157 1.00 71.44 91 GLY A N 1
ATOM 699 C CA . GLY A 1 91 ? 7.258 -5.482 3.955 1.00 71.44 91 GLY A CA 1
ATOM 700 C C . GLY A 1 91 ? 6.769 -4.787 5.227 1.00 71.44 91 GLY A C 1
ATOM 701 O O . GLY A 1 91 ? 5.659 -5.068 5.669 1.00 71.44 91 GLY A O 1
ATOM 702 N N . MET A 1 92 ? 7.571 -3.880 5.799 1.00 71.50 92 MET A N 1
ATOM 703 C CA . MET A 1 92 ? 7.214 -3.068 6.972 1.00 71.50 92 MET A CA 1
ATOM 704 C C . MET A 1 92 ? 7.893 -1.693 6.951 1.00 71.50 92 MET A C 1
ATOM 706 O O . MET A 1 92 ? 9.059 -1.605 6.596 1.00 71.50 92 MET A O 1
ATOM 710 N N . SER A 1 93 ? 7.203 -0.665 7.455 1.00 73.94 93 SER A N 1
ATOM 711 C CA . SER A 1 93 ? 7.709 0.393 8.354 1.00 73.94 93 SER A CA 1
ATOM 712 C C . SER A 1 93 ? 9.229 0.601 8.530 1.00 73.94 93 SER A C 1
ATOM 714 O O . SER A 1 93 ? 9.754 0.103 9.522 1.00 73.94 93 SER A O 1
ATOM 716 N N . CYS A 1 94 ? 9.971 1.333 7.698 1.00 72.25 94 CYS A N 1
ATOM 717 C CA . CYS A 1 94 ? 11.414 1.545 7.861 1.00 72.25 94 CYS A CA 1
ATOM 718 C C . CYS A 1 94 ? 11.972 2.812 7.173 1.00 72.25 94 CYS A C 1
ATOM 720 O O . CYS A 1 94 ? 11.389 3.471 6.325 1.00 72.25 94 CYS A O 1
ATOM 722 N N . ILE A 1 95 ? 13.145 3.207 7.621 1.00 71.75 95 ILE A N 1
ATOM 723 C CA . ILE A 1 95 ? 13.863 4.400 7.229 1.00 71.75 95 ILE A CA 1
ATOM 724 C C . ILE A 1 95 ? 15.131 3.917 6.544 1.00 71.75 95 ILE A C 1
ATOM 726 O O . ILE A 1 95 ? 15.963 3.269 7.177 1.00 71.75 95 ILE A O 1
ATOM 730 N N . GLY A 1 96 ? 15.278 4.249 5.267 1.00 69.50 96 GLY A N 1
ATOM 731 C CA . GLY A 1 96 ? 16.431 3.894 4.461 1.00 69.50 96 GLY A CA 1
ATOM 732 C C . GLY A 1 96 ? 17.037 5.111 3.781 1.00 69.50 96 GLY A C 1
ATOM 733 O O . GLY A 1 96 ? 16.353 6.105 3.552 1.00 69.50 96 GLY A O 1
ATOM 734 N N . ASN A 1 97 ? 18.325 5.019 3.476 1.00 69.44 97 ASN A N 1
ATOM 735 C CA . ASN A 1 97 ? 19.084 6.043 2.781 1.00 69.44 97 ASN A CA 1
ATOM 736 C C . ASN A 1 97 ? 20.131 5.456 1.841 1.00 69.44 97 ASN A C 1
ATOM 738 O O . ASN A 1 97 ? 20.037 4.296 1.448 1.00 69.44 97 ASN A O 1
ATOM 742 N N . SER A 1 98 ? 21.132 6.244 1.454 1.00 73.75 98 SER A N 1
ATOM 743 C CA . SER A 1 98 ? 22.209 5.790 0.572 1.00 73.75 98 SER A CA 1
ATOM 744 C C . SER A 1 98 ? 22.972 4.570 1.112 1.00 73.75 98 SER A C 1
ATOM 746 O O . SER A 1 98 ? 23.567 3.842 0.320 1.00 73.75 98 SER A O 1
ATOM 748 N N . ASN A 1 99 ? 22.906 4.296 2.421 1.00 74.06 99 ASN A N 1
ATOM 749 C CA . ASN A 1 99 ? 23.484 3.111 3.063 1.00 74.06 99 ASN A CA 1
ATOM 750 C C . ASN A 1 99 ? 22.511 1.917 3.150 1.00 74.06 99 ASN A C 1
ATOM 752 O O . ASN A 1 99 ? 22.836 0.907 3.772 1.00 74.06 99 ASN A O 1
ATOM 756 N N . GLY A 1 100 ? 21.329 2.006 2.538 1.00 71.88 100 GLY A N 1
ATOM 757 C CA . GLY A 1 100 ? 20.272 1.003 2.650 1.00 71.88 100 GLY A CA 1
ATOM 758 C C . GLY A 1 100 ? 19.351 1.269 3.840 1.00 71.88 100 GLY A C 1
ATOM 759 O O . GLY A 1 100 ? 19.075 2.418 4.164 1.00 71.88 100 GLY A O 1
ATOM 760 N N . VAL A 1 101 ? 18.825 0.215 4.463 1.00 72.31 101 VAL A N 1
ATOM 761 C CA . VAL A 1 101 ? 17.896 0.319 5.602 1.00 72.31 101 VAL A CA 1
ATOM 762 C C . VAL A 1 101 ? 18.658 0.696 6.872 1.00 72.31 101 VAL A C 1
ATOM 764 O O . VAL A 1 101 ? 19.507 -0.063 7.332 1.00 72.31 101 VAL A O 1
ATOM 767 N N . THR A 1 102 ? 18.334 1.849 7.452 1.00 71.25 102 THR A N 1
ATOM 768 C CA . THR A 1 102 ? 19.008 2.403 8.636 1.00 71.25 102 THR A CA 1
ATOM 769 C C . THR A 1 102 ? 18.233 2.118 9.916 1.00 71.25 102 THR A C 1
ATOM 771 O O . THR A 1 102 ? 18.807 1.678 10.909 1.00 71.25 102 THR A O 1
ATOM 774 N N . THR A 1 103 ? 16.924 2.376 9.907 1.00 69.19 103 THR A N 1
ATOM 775 C CA . THR A 1 103 ? 16.083 2.285 11.104 1.00 69.19 103 THR A CA 1
ATOM 776 C C . THR A 1 103 ? 14.756 1.660 10.754 1.00 69.19 103 THR A C 1
ATOM 778 O O . THR A 1 103 ? 14.227 1.833 9.668 1.00 69.19 103 THR A O 1
ATOM 781 N N . ILE A 1 104 ? 14.167 0.982 11.716 1.00 70.44 104 ILE A N 1
ATOM 782 C CA . ILE A 1 104 ? 12.819 0.468 11.607 1.00 70.44 104 ILE A CA 1
ATOM 783 C C . ILE A 1 104 ? 11.856 1.352 12.386 1.00 70.44 104 ILE A C 1
ATOM 785 O O . ILE A 1 104 ? 12.130 1.743 13.523 1.00 70.44 104 ILE A O 1
ATOM 789 N N . VAL A 1 105 ? 10.660 1.535 11.833 1.00 75.88 105 VAL A N 1
ATOM 790 C CA . VAL A 1 105 ? 9.522 2.074 12.572 1.00 75.88 105 VAL A CA 1
ATOM 791 C C . VAL A 1 105 ? 8.822 0.940 13.325 1.00 75.88 105 VAL A C 1
ATOM 793 O O . VAL A 1 105 ? 8.202 0.062 12.728 1.00 75.88 105 VAL A O 1
ATOM 796 N N . ASN A 1 106 ? 8.903 0.965 14.658 1.00 73.06 106 ASN A N 1
ATOM 797 C CA . ASN A 1 106 ? 8.193 0.006 15.499 1.00 73.06 106 ASN A CA 1
ATOM 798 C C . ASN A 1 106 ? 6.696 0.356 15.552 1.00 73.06 106 ASN A C 1
ATOM 800 O O . ASN A 1 106 ? 6.269 1.273 16.261 1.00 73.06 106 ASN A O 1
ATOM 804 N N . LEU A 1 107 ? 5.900 -0.366 14.767 1.00 74.31 107 LEU A N 1
ATOM 805 C CA . LEU A 1 107 ? 4.447 -0.268 14.780 1.00 74.31 107 LEU A CA 1
ATOM 806 C C . LEU A 1 107 ? 3.901 -1.149 15.908 1.00 74.31 107 LEU A C 1
ATOM 808 O O . LEU A 1 107 ? 4.077 -2.362 15.895 1.00 74.31 107 LEU A O 1
ATOM 812 N N . SER A 1 108 ? 3.202 -0.549 16.874 1.00 75.94 108 SER A N 1
ATOM 813 C CA . SER A 1 108 ? 2.448 -1.322 17.869 1.00 75.94 108 SER A CA 1
ATOM 814 C C . SER A 1 108 ? 1.216 -1.904 17.182 1.00 75.94 108 SER A C 1
ATOM 816 O O . SER A 1 108 ? 0.227 -1.197 16.964 1.00 75.94 108 SER A O 1
ATOM 818 N N . LEU A 1 109 ? 1.333 -3.166 16.785 1.00 74.94 109 LEU A N 1
ATOM 819 C CA . LEU A 1 109 ? 0.241 -3.962 16.248 1.00 74.94 109 LEU A CA 1
ATOM 820 C C . LEU A 1 109 ? -0.696 -4.345 17.396 1.00 74.94 109 LEU A C 1
ATOM 822 O O . LEU A 1 109 ? -0.247 -4.637 18.503 1.00 74.94 109 LEU A O 1
ATOM 826 N N . THR A 1 110 ? -1.996 -4.285 17.141 1.00 73.31 110 THR A N 1
ATOM 827 C CA . THR A 1 110 ? -3.014 -4.822 18.047 1.00 73.31 110 THR A CA 1
ATOM 828 C C . THR A 1 110 ? -3.083 -6.332 17.869 1.00 73.31 110 THR A C 1
ATOM 830 O O . THR A 1 110 ? -3.026 -6.800 16.731 1.00 73.31 110 THR A O 1
ATOM 833 N N . ASP A 1 111 ? -3.214 -7.074 18.969 1.00 60.66 111 ASP A N 1
ATOM 834 C CA . ASP A 1 111 ? -3.533 -8.499 18.903 1.00 60.66 111 ASP A CA 1
ATOM 835 C C . ASP A 1 111 ? -4.924 -8.650 18.275 1.00 60.66 111 ASP A C 1
ATOM 837 O O . ASP A 1 111 ? -5.890 -8.039 18.737 1.00 60.66 111 ASP A O 1
ATOM 841 N N . THR A 1 112 ? -4.978 -9.384 17.164 1.00 42.91 112 THR A N 1
ATOM 842 C CA . THR A 1 112 ? -6.217 -9.820 16.500 1.00 42.91 112 THR A CA 1
ATOM 843 C C . THR A 1 112 ? -7.001 -10.790 17.359 1.00 42.91 112 THR A C 1
ATOM 845 O O . THR A 1 112 ? -6.356 -11.705 17.920 1.00 42.91 112 THR A O 1
#

pLDDT: mean 78.34, std 13.95, range [40.69, 92.5]

InterPro domains:
  IPR015955 Lactate dehydrogenase/glycoside hydrolase, family 4, C-terminal [G3DSA:3.90.110.10] (2-112)
  IPR015955 Lactate dehydrogenase/glycoside hydrolase, family 4, C-terminal [SSF56327] (6-111)

Secondary structure (DSSP, 8-state):
--TTTT----GGG-EETTEEHHHHSTTTTSTT-TT-THHHHHHHHHHHHHHHHHHSS--HHHHHHHHHHHHHHTTT-----EE-SSS-EE---EEEETTEEEEE----PPP-

Foldseek 3Di:
DCQLVPDDDQQQPDDDPPHRCCVVQVQRCHPPRPVNCVVVSVCVSVVLVVCCVVPVDDDDVVVVVVVVVVVCQAVQAFDFWDQDPPGDTDTFAFGAYVVGTDGGDDDPGDDD

Sequence (112 aa):
MESLSTTVAVWSRVSVGGVNLNTVYPKFAEEGDPNNFVAVHKDVIDSAYEIIRLKGYTSWAIGLCCANLCGALLNDRNVDLYDIKKDVFLGMSCIGNSNGVTTIVNLSLTDT

Organism: Hymenolepis diminuta (NCBI:txid6216)